Protein AF-A0AAV7QPN9-F1 (afdb_monomer)

Radius of gyration: 16.11 Å; Cα contacts (8 Å, |Δi|>4): 81; chains: 1; bounding box: 27×23×60 Å

Sequence (100 aa):
MVVERARPLLIPLSEVVEATAQDECLQLAITATRTGNWRALQRPDAFRTQEAQARLHALFNIRQELSVSEDGCLLRGLRLVIPLSLTTRTVSLAHGAHQA

Secondary structure (DSSP, 8-state):
------------HHHHHHHHHH-HHHHHHHHHHHH--GGGGG-GGG-SSHHHHHHHHHHHHTGGGEEE-TTS-EEETTEE---HHHHHHHHHHHHHTT--

Structure (mmCIF, N/CA/C/O backbone):
data_AF-A0AAV7QPN9-F1
#
_entry.id   AF-A0AAV7QPN9-F1
#
loop_
_atom_site.group_PDB
_atom_site.id
_atom_site.type_symbol
_atom_site.label_atom_id
_atom_site.label_alt_id
_atom_site.label_comp_id
_atom_site.label_asym_id
_atom_site.label_entity_id
_atom_site.label_seq_id
_atom_site.pdbx_PDB_ins_code
_atom_site.Cartn_x
_atom_site.Cartn_y
_atom_site.Cartn_z
_atom_site.occupancy
_atom_site.B_iso_or_equiv
_atom_site.auth_seq_id
_atom_site.auth_comp_id
_atom_site.auth_asym_id
_atom_site.auth_atom_id
_atom_site.pdbx_PDB_model_num
ATOM 1 N N . MET A 1 1 ? 7.429 0.681 -45.630 1.00 34.28 1 MET A N 1
ATOM 2 C CA . MET A 1 1 ? 6.169 0.768 -44.865 1.00 34.28 1 MET A CA 1
ATOM 3 C C . MET A 1 1 ? 6.252 -0.262 -43.747 1.00 34.28 1 MET A C 1
ATOM 5 O O . MET A 1 1 ? 5.953 -1.424 -43.976 1.00 34.28 1 MET A O 1
ATOM 9 N N . VAL A 1 2 ? 6.805 0.121 -42.594 1.00 38.41 2 VAL A N 1
ATOM 10 C CA . VAL A 1 2 ? 6.954 -0.775 -41.438 1.00 38.41 2 VAL A CA 1
ATOM 11 C C . VAL A 1 2 ? 5.775 -0.500 -40.516 1.00 38.41 2 VAL A C 1
ATOM 13 O O . VAL A 1 2 ? 5.672 0.576 -39.940 1.00 38.41 2 VAL A O 1
ATOM 16 N N . VAL A 1 3 ? 4.843 -1.447 -40.446 1.00 44.66 3 VAL A N 1
ATOM 17 C CA . VAL A 1 3 ? 3.756 -1.434 -39.463 1.00 44.66 3 VAL A CA 1
ATOM 18 C C . VAL A 1 3 ? 4.288 -2.159 -38.231 1.00 44.66 3 VAL A C 1
ATOM 20 O O . VAL A 1 3 ? 4.020 -3.344 -38.023 1.00 44.66 3 VAL A O 1
ATOM 23 N N . GLU A 1 4 ? 5.131 -1.477 -37.457 1.00 40.50 4 GLU A N 1
ATOM 24 C CA . GLU A 1 4 ? 5.527 -1.963 -36.140 1.00 40.50 4 GLU A CA 1
ATOM 25 C C . GLU A 1 4 ? 4.296 -1.924 -35.241 1.00 40.50 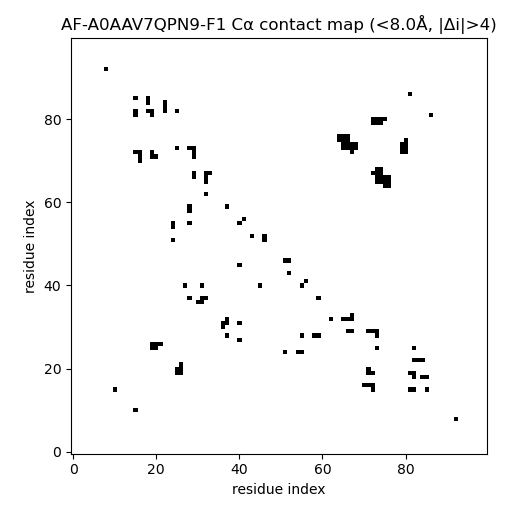4 GLU A C 1
ATOM 27 O O . GLU A 1 4 ? 3.687 -0.886 -34.989 1.00 40.50 4 GLU A O 1
ATOM 32 N N . ARG A 1 5 ? 3.861 -3.116 -34.837 1.00 38.09 5 ARG A N 1
ATOM 33 C CA . ARG A 1 5 ? 2.708 -3.316 -33.970 1.00 38.09 5 ARG A CA 1
ATOM 34 C C . ARG A 1 5 ? 2.976 -2.597 -32.652 1.00 38.09 5 ARG A C 1
ATOM 36 O O . ARG A 1 5 ? 3.679 -3.138 -31.802 1.00 38.09 5 ARG A O 1
ATOM 43 N N . ALA A 1 6 ? 2.365 -1.431 -32.466 1.00 38.97 6 ALA A N 1
ATOM 44 C CA . ALA A 1 6 ? 2.162 -0.828 -31.160 1.00 38.97 6 ALA A CA 1
ATOM 45 C C . ALA A 1 6 ? 1.331 -1.808 -30.317 1.00 38.97 6 ALA A C 1
ATOM 47 O O . ALA A 1 6 ? 0.103 -1.754 -30.293 1.00 38.97 6 ALA A O 1
ATOM 48 N N . ARG A 1 7 ? 1.987 -2.784 -29.675 1.00 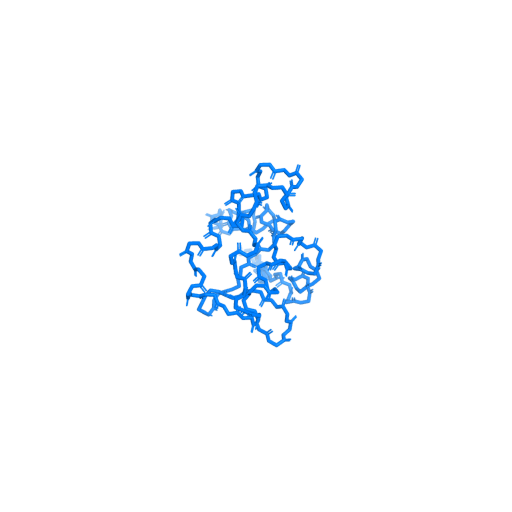47.09 7 ARG A N 1
ATOM 49 C CA . ARG A 1 7 ? 1.369 -3.511 -28.572 1.00 47.09 7 ARG A CA 1
ATOM 50 C C . ARG A 1 7 ? 1.197 -2.458 -27.490 1.00 47.09 7 ARG A C 1
ATOM 52 O O . ARG A 1 7 ? 2.215 -1.913 -27.065 1.00 47.09 7 ARG A O 1
ATOM 59 N N . PRO A 1 8 ? -0.026 -2.123 -27.064 1.00 41.53 8 PRO A N 1
ATOM 60 C CA . PRO A 1 8 ? -0.163 -1.260 -25.910 1.00 41.53 8 PRO A CA 1
ATOM 61 C C . PRO A 1 8 ? 0.593 -1.951 -24.768 1.00 41.53 8 PRO A C 1
ATOM 63 O O . PRO A 1 8 ? 0.292 -3.095 -24.421 1.00 41.53 8 PRO A O 1
ATOM 66 N N . LEU A 1 9 ? 1.663 -1.302 -24.294 1.00 54.09 9 LEU A N 1
ATOM 67 C CA . LEU A 1 9 ? 2.496 -1.722 -23.166 1.00 54.09 9 LEU A CA 1
ATOM 68 C C . LEU A 1 9 ? 1.637 -1.608 -21.896 1.00 54.09 9 LEU A C 1
ATOM 70 O O . LEU A 1 9 ? 1.772 -0.691 -21.093 1.00 54.09 9 LEU A O 1
ATOM 74 N N . LEU A 1 10 ? 0.662 -2.501 -21.776 1.00 59.94 10 LEU A N 1
ATOM 75 C CA . LEU A 1 10 ? -0.283 -2.562 -20.678 1.00 59.94 10 LEU A CA 1
ATOM 76 C C . LEU A 1 10 ? 0.325 -3.462 -19.613 1.00 59.94 10 LEU A C 1
ATOM 78 O O . LEU A 1 10 ? 0.439 -4.670 -19.815 1.00 59.94 10 LEU A O 1
ATOM 82 N N . ILE A 1 11 ? 0.714 -2.874 -18.483 1.00 69.81 11 ILE A N 1
ATOM 83 C CA . ILE A 1 11 ? 0.867 -3.651 -17.254 1.00 69.81 11 ILE A CA 1
ATOM 84 C C . ILE A 1 11 ? -0.555 -4.087 -16.877 1.00 69.81 11 ILE A C 1
ATOM 86 O O . ILE A 1 11 ? -1.410 -3.216 -16.679 1.00 69.81 11 ILE A O 1
ATOM 90 N N . PRO A 1 12 ? -0.858 -5.395 -16.851 1.00 80.50 12 PRO A N 1
ATOM 91 C CA . PRO A 1 12 ? -2.194 -5.851 -16.515 1.00 80.50 12 PRO A CA 1
ATOM 92 C C . PRO A 1 12 ? -2.504 -5.484 -15.063 1.00 80.50 12 PRO A C 1
ATOM 94 O O . PRO A 1 12 ? -1.632 -5.538 -14.195 1.00 80.50 12 PRO A O 1
ATOM 97 N N . LEU A 1 13 ? -3.763 -5.134 -14.788 1.00 80.00 13 LEU A N 1
ATOM 98 C CA . LEU A 1 13 ? -4.193 -4.756 -13.440 1.00 80.00 13 LEU A CA 1
ATOM 99 C C . LEU A 1 13 ? -3.873 -5.854 -12.414 1.00 80.00 13 LEU A C 1
ATOM 101 O O . LEU A 1 13 ? -3.463 -5.537 -11.307 1.00 80.00 13 LEU A O 1
ATOM 105 N N . SER A 1 14 ? -3.968 -7.129 -12.800 1.00 83.00 14 SER A N 1
ATOM 106 C CA . SER A 1 14 ? -3.605 -8.267 -11.947 1.00 83.00 14 SER A CA 1
ATOM 107 C C . SER A 1 14 ? -2.147 -8.229 -11.481 1.00 83.00 14 SER A C 1
ATOM 109 O O . SER A 1 14 ? -1.883 -8.473 -10.311 1.00 83.00 14 SER A O 1
ATOM 111 N N . GLU A 1 15 ? -1.206 -7.852 -12.353 1.00 83.62 15 GLU A N 1
ATOM 112 C CA . GLU A 1 15 ? 0.210 -7.710 -11.986 1.00 83.62 15 GLU A CA 1
ATOM 113 C C . GLU A 1 15 ? 0.406 -6.532 -11.022 1.00 83.62 15 GLU A C 1
ATOM 115 O O . GLU A 1 15 ? 1.194 -6.621 -10.083 1.00 83.62 15 GLU A O 1
ATOM 120 N N . VAL A 1 16 ? -0.353 -5.443 -11.196 1.00 84.56 16 VAL A N 1
ATOM 121 C CA . VAL A 1 16 ? -0.347 -4.317 -10.249 1.00 84.56 16 VAL A CA 1
ATOM 122 C C . VAL A 1 16 ? -0.907 -4.741 -8.895 1.00 84.56 16 VAL A C 1
ATOM 124 O O . VAL A 1 16 ? -0.322 -4.385 -7.874 1.00 84.56 16 VAL A O 1
ATOM 127 N N . VAL A 1 17 ? -2.001 -5.503 -8.864 1.00 87.31 17 VAL A N 1
ATOM 128 C CA . VAL A 1 17 ? -2.609 -6.021 -7.630 1.00 87.31 17 VAL A CA 1
ATOM 129 C C . VAL A 1 17 ? -1.626 -6.935 -6.901 1.00 87.31 17 VAL A C 1
ATOM 131 O O . VAL A 1 17 ? -1.355 -6.719 -5.721 1.00 87.31 17 VAL A O 1
ATOM 134 N N . GLU A 1 18 ? -1.017 -7.893 -7.601 1.00 87.56 18 GLU A N 1
ATOM 135 C CA . GLU A 1 18 ? -0.017 -8.804 -7.029 1.00 87.56 18 GLU A CA 1
ATOM 136 C C . GLU A 1 18 ? 1.212 -8.055 -6.505 1.00 87.56 18 GLU A C 1
ATOM 138 O O . GLU A 1 18 ? 1.639 -8.265 -5.369 1.00 87.56 18 GLU A O 1
ATOM 143 N N . ALA A 1 19 ? 1.755 -7.124 -7.289 1.00 86.38 19 ALA A N 1
ATOM 144 C CA . ALA A 1 19 ? 2.884 -6.310 -6.862 1.00 86.38 19 ALA A CA 1
ATOM 145 C C . ALA A 1 19 ? 2.516 -5.383 -5.691 1.00 86.38 19 ALA A C 1
ATOM 147 O O . ALA A 1 19 ? 3.346 -5.139 -4.819 1.00 86.38 19 ALA A O 1
ATOM 148 N N . THR A 1 20 ? 1.273 -4.896 -5.631 1.00 88.69 20 THR A N 1
ATOM 149 C CA . THR A 1 20 ? 0.767 -4.113 -4.495 1.00 88.69 20 THR A CA 1
ATOM 150 C C . THR A 1 20 ? 0.653 -4.977 -3.245 1.00 88.69 20 THR A C 1
ATOM 152 O O . THR A 1 20 ? 0.977 -4.507 -2.157 1.00 88.69 20 THR A O 1
ATOM 155 N N . ALA A 1 21 ? 0.231 -6.236 -3.377 1.00 88.38 21 ALA A N 1
ATOM 156 C CA . ALA A 1 21 ? 0.160 -7.192 -2.272 1.00 88.38 21 ALA A CA 1
ATOM 157 C C . ALA A 1 21 ? 1.542 -7.496 -1.671 1.00 88.38 21 ALA A C 1
ATOM 159 O O . ALA A 1 21 ? 1.655 -7.705 -0.466 1.00 88.38 21 ALA A O 1
ATOM 160 N N . GLN A 1 22 ? 2.590 -7.480 -2.497 1.00 87.88 22 GLN A N 1
ATOM 161 C CA . GLN A 1 22 ? 3.974 -7.719 -2.074 1.00 87.88 22 GLN A CA 1
ATOM 162 C C . GLN A 1 22 ? 4.698 -6.452 -1.577 1.00 87.88 22 GLN A C 1
ATOM 164 O O . GLN A 1 22 ? 5.751 -6.556 -0.950 1.00 87.88 22 GLN A O 1
ATOM 169 N N . ASP A 1 23 ? 4.165 -5.254 -1.841 1.00 87.56 23 ASP A N 1
ATOM 170 C CA . ASP A 1 23 ? 4.766 -3.984 -1.418 1.00 87.56 23 ASP A CA 1
ATOM 171 C C . ASP A 1 23 ? 4.324 -3.630 0.012 1.00 87.56 23 ASP A C 1
ATOM 173 O O . ASP A 1 23 ? 3.237 -3.094 0.240 1.00 87.56 23 ASP A O 1
ATOM 177 N N . GLU A 1 24 ? 5.193 -3.913 0.989 1.00 87.44 24 GLU A N 1
ATOM 178 C CA . GLU A 1 24 ? 4.933 -3.660 2.415 1.00 87.44 24 GLU A CA 1
ATOM 179 C C . GLU A 1 24 ? 4.531 -2.200 2.692 1.00 87.44 24 GLU A C 1
ATOM 181 O O . GLU A 1 24 ? 3.637 -1.943 3.500 1.00 87.44 24 GLU A O 1
ATOM 186 N N . CYS A 1 25 ? 5.132 -1.225 1.997 1.00 88.19 25 CYS A N 1
ATOM 187 C CA . CYS A 1 25 ? 4.793 0.188 2.181 1.00 88.19 25 CYS A CA 1
ATOM 188 C C . CYS A 1 25 ? 3.370 0.487 1.705 1.00 88.19 25 CYS A C 1
ATOM 190 O O . CYS A 1 25 ? 2.623 1.188 2.392 1.00 88.19 25 CYS A O 1
ATOM 192 N N . LEU A 1 26 ? 2.980 -0.041 0.542 1.00 90.25 26 LEU A N 1
ATOM 193 C CA . LEU A 1 26 ? 1.624 0.147 0.032 1.00 90.25 26 LEU A CA 1
ATOM 194 C C . LEU A 1 26 ? 0.594 -0.582 0.889 1.00 90.25 26 LEU A C 1
ATOM 196 O O . LEU A 1 26 ? -0.447 0.003 1.170 1.00 90.25 26 LEU A O 1
ATOM 200 N N . GLN A 1 27 ? 0.884 -1.787 1.382 1.00 91.75 27 GLN A N 1
ATOM 201 C CA . GLN A 1 27 ? -0.018 -2.504 2.292 1.00 91.75 27 GLN A CA 1
ATOM 202 C C . GLN A 1 27 ? -0.250 -1.748 3.606 1.00 91.75 27 GLN A C 1
ATOM 204 O O . GLN A 1 27 ? -1.388 -1.638 4.079 1.00 91.75 27 GLN A O 1
ATOM 209 N N . LEU A 1 28 ? 0.802 -1.150 4.174 1.00 90.00 28 LEU A N 1
ATOM 210 C CA . LEU A 1 28 ? 0.677 -0.294 5.354 1.00 90.00 28 LEU A CA 1
ATOM 211 C C . LEU A 1 28 ? -0.151 0.960 5.051 1.00 90.00 28 LEU A C 1
ATOM 213 O O . LEU A 1 28 ? -1.065 1.288 5.808 1.00 90.00 28 LEU A O 1
ATOM 217 N N . ALA A 1 29 ? 0.105 1.621 3.920 1.00 90.56 29 ALA A N 1
ATOM 218 C CA . ALA A 1 29 ? -0.669 2.778 3.479 1.00 90.56 29 ALA A CA 1
ATOM 219 C C . ALA A 1 29 ? -2.148 2.434 3.231 1.00 90.56 29 ALA A C 1
ATOM 221 O O . ALA A 1 29 ? -3.031 3.179 3.653 1.00 90.56 29 ALA A O 1
ATOM 222 N N . ILE A 1 30 ? -2.442 1.289 2.612 1.00 92.75 30 ILE A N 1
ATOM 223 C CA . ILE A 1 30 ? -3.801 0.777 2.388 1.00 92.75 30 ILE A CA 1
ATOM 224 C C . ILE A 1 30 ? -4.509 0.560 3.724 1.00 92.75 30 ILE A C 1
ATOM 226 O O . ILE A 1 30 ? -5.630 1.032 3.924 1.00 92.75 30 ILE A O 1
ATOM 230 N N . THR A 1 31 ? -3.837 -0.100 4.666 1.00 91.75 31 THR A N 1
ATOM 231 C CA . THR A 1 31 ? -4.388 -0.371 5.997 1.00 91.75 31 THR A CA 1
ATOM 232 C C . THR A 1 31 ? -4.658 0.927 6.756 1.00 91.75 31 THR A C 1
ATOM 234 O O . THR A 1 31 ? -5.738 1.100 7.323 1.00 91.75 31 THR A O 1
ATOM 237 N N . ALA A 1 32 ? -3.727 1.882 6.727 1.00 91.50 32 ALA A N 1
ATOM 238 C CA . ALA A 1 32 ? -3.907 3.188 7.354 1.00 91.50 32 ALA A CA 1
ATOM 239 C C . ALA A 1 32 ? -5.000 4.029 6.681 1.00 91.50 32 ALA A C 1
ATOM 241 O O . ALA A 1 32 ? -5.727 4.738 7.373 1.00 91.50 32 ALA A O 1
ATOM 242 N N . THR A 1 33 ? -5.167 3.915 5.361 1.00 92.38 33 THR A N 1
ATOM 243 C CA . THR A 1 33 ? -6.256 4.575 4.625 1.00 92.38 33 THR A CA 1
ATOM 244 C C . THR A 1 33 ? -7.610 4.002 5.030 1.00 92.38 33 THR A C 1
ATOM 246 O O . THR A 1 33 ? -8.520 4.762 5.338 1.00 92.38 33 THR A O 1
ATOM 249 N N . ARG A 1 34 ? -7.736 2.670 5.108 1.00 91.75 34 ARG A N 1
ATOM 250 C CA . ARG A 1 34 ? -8.985 1.992 5.503 1.00 91.75 34 ARG A CA 1
ATOM 251 C C . ARG A 1 34 ? -9.367 2.241 6.961 1.00 91.75 34 ARG A C 1
ATOM 253 O O . ARG A 1 34 ? -10.538 2.412 7.269 1.00 91.75 34 ARG A O 1
ATOM 260 N N . THR A 1 35 ? -8.386 2.242 7.860 1.00 90.25 35 THR A N 1
ATOM 261 C CA . THR A 1 35 ? -8.615 2.398 9.308 1.00 90.25 35 THR A CA 1
ATOM 262 C C . THR A 1 35 ? -8.595 3.854 9.775 1.00 90.25 35 THR A C 1
ATOM 264 O O . THR A 1 35 ? -8.907 4.135 10.928 1.00 90.25 35 THR A O 1
ATOM 267 N N . GLY A 1 36 ? -8.160 4.783 8.919 1.00 88.12 36 GLY A N 1
ATOM 268 C CA . GLY A 1 36 ? -7.884 6.172 9.287 1.00 88.12 36 GLY A CA 1
ATOM 269 C C . GLY A 1 36 ? -6.665 6.351 10.205 1.00 88.12 36 GLY A C 1
ATOM 270 O O . GLY A 1 36 ? -6.347 7.479 10.590 1.00 88.12 36 GLY A O 1
ATOM 271 N N . ASN A 1 37 ? -5.948 5.278 10.561 1.00 87.50 37 ASN A N 1
ATOM 272 C CA . ASN A 1 37 ? -4.909 5.307 11.590 1.00 87.50 37 ASN A CA 1
ATOM 273 C C . ASN A 1 37 ? -3.496 5.538 11.031 1.00 87.50 37 ASN A C 1
ATOM 275 O O . ASN A 1 37 ? -2.554 4.789 11.285 1.00 87.50 37 ASN A O 1
ATOM 279 N N . TRP A 1 38 ? -3.328 6.629 10.291 1.00 88.50 38 TRP A N 1
ATOM 280 C CA . TRP A 1 38 ? -2.031 7.034 9.744 1.00 88.50 38 TRP A CA 1
ATOM 281 C C . TRP A 1 38 ? -1.001 7.435 10.807 1.00 88.50 38 TRP A C 1
ATOM 283 O O . TRP A 1 38 ? 0.201 7.319 10.582 1.00 88.50 38 TRP A O 1
ATOM 293 N N . ARG A 1 39 ? -1.454 7.895 11.980 1.00 83.12 39 ARG A N 1
ATOM 294 C CA . ARG A 1 39 ? -0.570 8.333 13.074 1.00 83.12 39 ARG A CA 1
ATOM 295 C C . ARG A 1 39 ? 0.289 7.196 13.622 1.00 83.12 39 ARG A C 1
ATOM 297 O O . ARG A 1 39 ? 1.435 7.430 13.989 1.00 83.12 39 ARG A O 1
ATOM 304 N N . ALA A 1 40 ? -0.231 5.968 13.637 1.00 81.12 40 ALA A N 1
ATOM 305 C CA . ALA A 1 40 ? 0.518 4.801 14.097 1.00 81.12 40 ALA A CA 1
ATOM 306 C C . ALA A 1 40 ? 1.760 4.505 13.234 1.00 81.12 40 ALA A C 1
ATOM 308 O O . ALA A 1 40 ? 2.741 3.975 13.756 1.00 81.12 40 ALA A O 1
ATOM 309 N N . LEU A 1 41 ? 1.727 4.894 11.952 1.00 78.81 41 LEU A N 1
ATOM 310 C CA . LEU A 1 41 ? 2.805 4.692 10.979 1.00 78.81 41 LEU A CA 1
ATOM 311 C C . LEU A 1 41 ? 3.874 5.792 10.999 1.00 78.81 41 LEU A C 1
ATOM 313 O O . LEU A 1 41 ? 4.867 5.675 10.296 1.00 78.81 41 LEU A O 1
ATOM 317 N N . GLN A 1 42 ? 3.711 6.858 11.786 1.00 73.69 42 GLN A N 1
ATOM 318 C CA . GLN A 1 42 ? 4.734 7.907 11.908 1.00 73.69 42 GLN A CA 1
ATOM 319 C C . GLN A 1 42 ? 5.849 7.554 12.901 1.00 73.69 42 GLN A C 1
ATOM 321 O O . GLN A 1 42 ? 6.773 8.343 13.097 1.00 73.69 42 GLN A O 1
ATOM 326 N N . ARG A 1 43 ? 5.772 6.387 13.551 1.00 75.88 43 ARG A N 1
ATOM 327 C CA . ARG A 1 43 ? 6.790 5.963 14.510 1.00 75.88 43 ARG A CA 1
ATOM 328 C C . ARG A 1 43 ? 8.073 5.542 13.777 1.00 75.88 43 ARG A C 1
ATOM 330 O O . ARG A 1 43 ? 7.981 4.704 12.882 1.00 75.88 43 ARG A O 1
ATOM 337 N N . PRO A 1 44 ? 9.250 6.078 14.159 1.00 65.62 44 PRO A N 1
AT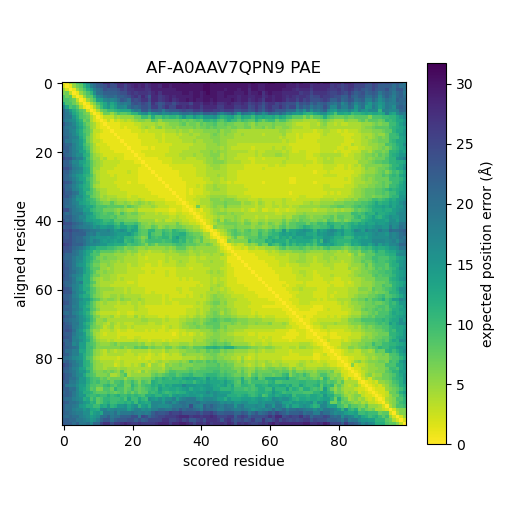OM 338 C CA . PRO A 1 44 ? 10.529 5.748 13.520 1.00 65.62 44 PRO A CA 1
ATOM 339 C C . PRO A 1 44 ? 10.842 4.247 13.532 1.00 65.62 44 PRO A C 1
ATOM 341 O O . PRO A 1 44 ? 11.421 3.733 12.583 1.00 65.62 44 PRO A O 1
ATOM 344 N N . ASP A 1 45 ? 10.390 3.538 14.568 1.00 68.56 45 ASP A N 1
ATOM 345 C CA . ASP A 1 45 ? 10.678 2.114 14.781 1.00 68.56 45 ASP A CA 1
ATOM 346 C C . ASP A 1 45 ? 9.819 1.169 13.925 1.00 68.56 45 ASP A C 1
ATOM 348 O O . ASP A 1 45 ? 10.000 -0.046 13.960 1.00 68.56 45 ASP A O 1
ATOM 352 N N . ALA A 1 46 ? 8.852 1.698 13.167 1.00 64.88 46 ALA A N 1
ATOM 353 C CA . ALA A 1 46 ? 7.945 0.880 12.366 1.00 64.88 46 ALA A CA 1
ATOM 354 C C . ALA A 1 46 ? 8.584 0.346 11.067 1.00 64.88 46 ALA A C 1
ATOM 356 O O . ALA A 1 46 ? 7.958 -0.466 10.383 1.00 64.88 46 ALA A O 1
ATOM 357 N N . PHE A 1 47 ? 9.803 0.779 10.712 1.00 68.31 47 PHE A N 1
ATOM 358 C CA . PHE A 1 47 ? 10.393 0.519 9.395 1.00 68.31 47 PHE A CA 1
ATOM 359 C C . PHE A 1 47 ? 11.795 -0.071 9.453 1.00 68.31 47 PHE A C 1
ATOM 361 O O . PHE A 1 47 ? 12.625 0.303 10.275 1.00 68.31 47 PHE A O 1
ATOM 368 N N . ARG A 1 48 ? 12.070 -0.974 8.504 1.00 72.06 48 ARG A N 1
ATOM 369 C CA . ARG A 1 48 ? 13.379 -1.624 8.353 1.00 72.06 48 ARG A CA 1
ATOM 370 C C . ARG A 1 48 ? 14.409 -0.747 7.642 1.00 72.06 48 ARG A C 1
ATOM 372 O O . ARG A 1 48 ? 15.601 -0.944 7.848 1.00 72.06 48 ARG A O 1
ATOM 379 N N . THR A 1 49 ? 13.971 0.179 6.784 1.00 81.31 49 THR A N 1
ATOM 380 C CA . THR A 1 49 ? 14.859 1.013 5.960 1.00 81.31 49 THR A CA 1
ATOM 381 C C . THR A 1 49 ? 14.413 2.474 5.935 1.00 81.31 49 THR A C 1
ATOM 383 O O . THR A 1 49 ? 13.222 2.788 6.000 1.00 81.31 49 THR A O 1
ATOM 386 N N . GLN A 1 50 ? 15.385 3.380 5.789 1.00 81.88 50 GLN A N 1
ATOM 387 C CA . GLN A 1 50 ? 15.143 4.822 5.663 1.00 81.88 50 GLN A CA 1
ATOM 388 C C . GLN A 1 50 ? 14.338 5.168 4.398 1.00 81.88 50 GLN A C 1
ATOM 390 O O . GLN A 1 50 ? 13.514 6.080 4.409 1.00 81.88 50 GLN A O 1
ATOM 395 N N . GLU A 1 51 ? 14.529 4.416 3.312 1.00 81.94 51 GLU A N 1
ATOM 396 C CA . GLU A 1 51 ? 13.787 4.592 2.058 1.00 81.94 51 GLU A CA 1
ATOM 397 C C . GLU A 1 51 ? 12.295 4.277 2.224 1.00 81.94 51 GLU A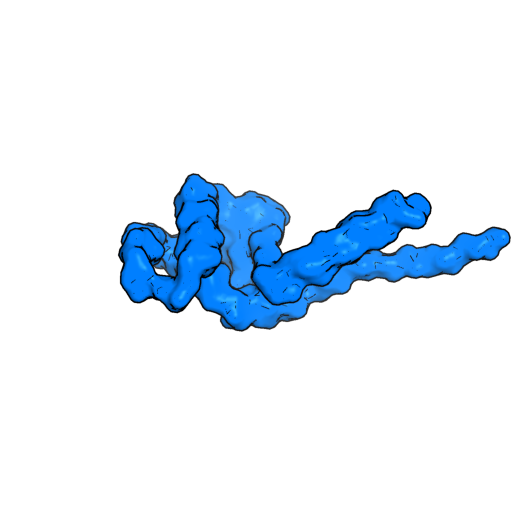 C 1
ATOM 399 O O . GLU A 1 51 ? 11.442 5.047 1.774 1.00 81.94 51 GLU A O 1
ATOM 404 N N . ALA A 1 52 ? 11.965 3.184 2.923 1.00 81.38 52 ALA A N 1
ATOM 405 C CA . ALA A 1 52 ? 10.584 2.819 3.231 1.00 81.38 52 ALA A CA 1
ATOM 406 C C . ALA A 1 52 ? 9.902 3.900 4.081 1.00 81.38 52 ALA A C 1
ATOM 408 O O . ALA A 1 52 ? 8.780 4.319 3.785 1.00 81.38 52 ALA A O 1
ATOM 409 N N . GLN A 1 53 ? 10.619 4.418 5.084 1.00 83.38 53 GLN A N 1
ATOM 410 C CA . GLN A 1 53 ? 10.147 5.518 5.921 1.00 83.38 53 GLN A CA 1
ATOM 411 C C . GLN A 1 53 ? 9.874 6.785 5.096 1.00 83.38 53 GLN A C 1
ATOM 413 O O . GLN A 1 53 ? 8.808 7.389 5.229 1.00 83.38 53 GLN A O 1
ATOM 418 N N . ALA A 1 54 ? 10.794 7.179 4.211 1.00 85.56 54 ALA A N 1
ATOM 419 C CA . ALA A 1 54 ? 10.624 8.351 3.354 1.00 85.56 54 ALA A CA 1
ATOM 420 C C . ALA A 1 54 ? 9.420 8.207 2.408 1.00 85.56 54 ALA A C 1
ATOM 422 O O . ALA A 1 54 ? 8.638 9.148 2.244 1.00 85.56 54 ALA A O 1
ATOM 423 N N . ARG A 1 55 ? 9.225 7.019 1.823 1.00 86.94 55 ARG A N 1
ATOM 424 C CA . ARG A 1 55 ? 8.110 6.737 0.907 1.00 86.94 55 ARG A CA 1
ATOM 425 C C . ARG A 1 55 ? 6.760 6.780 1.619 1.00 86.94 55 ARG A C 1
ATOM 427 O O . ARG A 1 55 ? 5.825 7.402 1.117 1.00 86.94 55 ARG A O 1
ATOM 434 N N . LEU A 1 56 ? 6.656 6.191 2.807 1.00 87.12 56 LEU A N 1
ATOM 435 C CA . LEU A 1 56 ? 5.437 6.277 3.613 1.00 87.12 56 LEU A CA 1
ATOM 436 C C . LEU A 1 56 ? 5.169 7.688 4.129 1.00 87.12 56 LEU A C 1
ATOM 438 O O . LEU A 1 56 ? 4.016 8.112 4.151 1.00 87.12 56 LEU A O 1
ATOM 442 N N . HIS A 1 57 ? 6.210 8.447 4.474 1.00 87.75 57 HIS A N 1
ATOM 443 C CA . HIS A 1 57 ? 6.063 9.856 4.826 1.00 87.75 57 HIS A CA 1
ATOM 444 C C . HIS A 1 57 ? 5.525 10.684 3.647 1.00 87.75 57 HIS A C 1
ATOM 446 O O . HIS A 1 57 ? 4.628 11.511 3.822 1.00 87.75 57 HIS A O 1
ATOM 452 N N . ALA A 1 58 ? 5.995 10.417 2.424 1.00 88.94 58 ALA A N 1
ATOM 453 C CA . ALA A 1 58 ? 5.447 11.039 1.221 1.00 88.94 58 ALA A CA 1
ATOM 454 C C . ALA A 1 58 ? 3.957 10.700 1.027 1.00 88.94 58 ALA A C 1
ATOM 456 O O . ALA A 1 58 ? 3.160 11.602 0.770 1.00 88.94 58 ALA A O 1
ATOM 457 N N . LEU A 1 59 ? 3.562 9.435 1.223 1.00 90.50 59 LEU A N 1
ATOM 458 C CA . LEU A 1 59 ? 2.154 9.012 1.175 1.00 90.50 59 LEU A CA 1
ATOM 459 C C . LEU A 1 59 ? 1.311 9.664 2.283 1.00 90.50 59 LEU A C 1
ATOM 461 O O . LEU A 1 59 ? 0.191 10.100 2.028 1.00 90.50 59 LEU A O 1
ATOM 465 N N . PHE A 1 60 ? 1.856 9.802 3.493 1.00 90.19 60 PHE A N 1
ATOM 466 C CA . PHE A 1 60 ? 1.188 10.469 4.612 1.00 90.19 60 PHE A CA 1
ATOM 467 C C . PHE A 1 60 ? 0.840 11.933 4.298 1.00 90.19 60 PHE A C 1
ATOM 469 O O . PHE A 1 60 ? -0.249 12.410 4.648 1.00 90.19 60 PHE A O 1
ATOM 476 N N . ASN A 1 61 ? 1.747 12.649 3.629 1.00 90.75 61 ASN A N 1
ATOM 477 C CA . ASN A 1 61 ? 1.545 14.054 3.268 1.00 90.75 61 ASN A CA 1
ATOM 478 C C . ASN A 1 61 ? 0.361 14.240 2.316 1.00 90.75 61 ASN A C 1
ATOM 480 O O . ASN A 1 61 ? -0.382 15.209 2.451 1.00 90.75 61 ASN A O 1
ATOM 484 N N . ILE A 1 62 ? 0.139 13.277 1.421 1.00 91.44 62 ILE A N 1
ATOM 485 C CA . ILE A 1 62 ? -0.974 13.284 0.463 1.00 91.44 62 ILE A CA 1
ATOM 486 C C . ILE A 1 62 ? -2.162 12.426 0.914 1.00 91.44 62 ILE A C 1
ATOM 488 O O . ILE A 1 62 ? -3.062 12.174 0.120 1.00 91.44 62 ILE A O 1
ATOM 492 N N . ARG A 1 63 ? -2.210 11.973 2.176 1.00 92.50 63 ARG A N 1
ATOM 493 C CA . ARG A 1 63 ? -3.203 10.986 2.652 1.00 92.50 63 ARG A CA 1
ATOM 494 C C . ARG A 1 63 ? -4.666 11.357 2.398 1.00 92.50 63 ARG A C 1
ATOM 496 O O . ARG A 1 63 ? -5.499 10.470 2.311 1.00 92.50 63 ARG A O 1
ATOM 503 N N . GLN A 1 64 ? -4.979 12.652 2.319 1.00 90.88 64 GLN A N 1
ATOM 504 C CA . GLN A 1 64 ? -6.338 13.146 2.062 1.00 90.88 64 GLN A CA 1
ATOM 505 C C . GLN A 1 64 ? -6.777 12.931 0.606 1.00 90.88 64 GLN A C 1
ATOM 507 O O . GLN A 1 64 ? -7.964 12.940 0.311 1.00 90.88 64 GLN A O 1
ATOM 512 N N . GLU A 1 65 ? -5.822 12.736 -0.301 1.00 92.00 65 GLU A N 1
ATOM 513 C 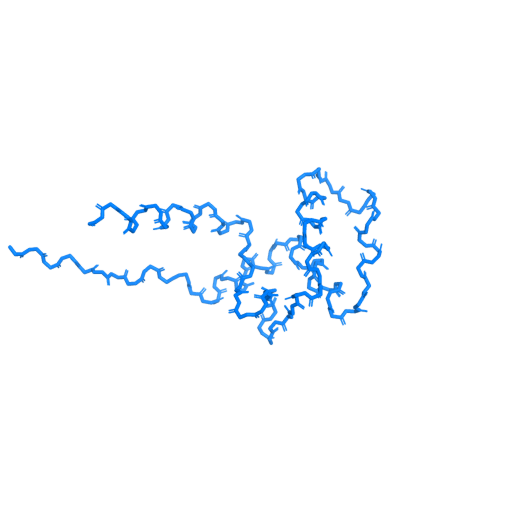CA . GLU A 1 65 ? -6.058 12.432 -1.714 1.00 92.00 65 GLU A CA 1
ATOM 514 C C . GLU A 1 65 ? -6.045 10.920 -1.987 1.00 92.00 65 GLU A C 1
ATOM 516 O O . GLU A 1 65 ? -6.263 10.500 -3.127 1.00 92.00 65 GLU A O 1
ATOM 521 N N . LEU A 1 66 ? -5.736 10.109 -0.967 1.00 93.06 66 LEU A N 1
ATOM 522 C CA . LEU A 1 66 ? -5.600 8.667 -1.097 1.00 93.06 66 LEU A CA 1
ATOM 523 C C . LEU A 1 66 ? -6.934 7.954 -0.888 1.00 93.06 66 LEU A C 1
ATOM 525 O O . LEU A 1 66 ? -7.757 8.324 -0.054 1.00 93.06 66 LEU A O 1
ATOM 529 N N . SER A 1 67 ? -7.142 6.896 -1.655 1.00 93.38 67 SER A N 1
ATOM 530 C CA . SER A 1 67 ? -8.292 6.000 -1.549 1.00 93.38 67 SER A CA 1
ATOM 531 C C . SER A 1 67 ? -7.850 4.578 -1.865 1.00 93.38 67 SER A C 1
ATOM 533 O O . SER A 1 67 ? -6.789 4.371 -2.449 1.00 93.38 67 SER A O 1
ATOM 535 N N . VAL A 1 68 ? -8.633 3.582 -1.465 1.00 93.00 68 VAL A N 1
ATOM 536 C CA . VAL A 1 68 ? -8.328 2.173 -1.745 1.00 93.00 68 VAL A CA 1
ATOM 537 C C . VAL A 1 68 ? -9.384 1.640 -2.701 1.00 93.00 68 VAL A C 1
ATOM 539 O O . VAL A 1 68 ? -10.571 1.806 -2.428 1.00 93.00 68 VAL A O 1
ATOM 542 N N . SER A 1 69 ? -8.963 1.035 -3.814 1.00 91.44 69 SER A N 1
ATOM 543 C CA . SER A 1 69 ? -9.893 0.385 -4.744 1.00 91.44 69 SER A CA 1
ATOM 544 C C . SER A 1 69 ? -10.428 -0.928 -4.162 1.00 91.44 69 SER A C 1
ATOM 546 O O . SER A 1 69 ? -9.870 -1.481 -3.206 1.00 91.44 69 SER A O 1
ATOM 548 N N . GLU A 1 70 ? -11.506 -1.444 -4.750 1.00 88.00 70 GLU A N 1
ATOM 549 C CA . GLU A 1 70 ? -12.077 -2.746 -4.382 1.00 88.00 70 GLU A CA 1
ATOM 550 C C . GLU A 1 70 ? -11.058 -3.883 -4.543 1.00 88.00 70 GLU A C 1
ATOM 552 O O . GLU A 1 70 ? -10.954 -4.744 -3.670 1.00 88.00 70 GLU A O 1
ATOM 557 N N . ASP A 1 71 ? -10.210 -3.805 -5.571 1.00 86.00 71 ASP A N 1
ATOM 558 C CA . ASP A 1 71 ? -9.144 -4.774 -5.864 1.00 86.00 71 ASP A CA 1
ATOM 559 C C . ASP A 1 71 ? -7.940 -4.690 -4.906 1.00 86.00 71 ASP A C 1
ATOM 561 O O . ASP A 1 71 ? -6.957 -5.411 -5.063 1.00 86.00 71 ASP A O 1
ATOM 565 N N . GLY A 1 72 ? -7.979 -3.800 -3.908 1.00 87.25 72 GLY A N 1
ATOM 566 C CA . GLY A 1 72 ? -6.907 -3.656 -2.922 1.00 87.25 72 GLY A CA 1
ATOM 567 C C . GLY A 1 72 ? -5.715 -2.830 -3.405 1.00 87.25 72 GLY A C 1
ATOM 568 O O . GLY A 1 72 ? -4.645 -2.902 -2.806 1.00 87.25 72 GLY A O 1
ATOM 569 N N . CYS A 1 73 ? -5.887 -2.016 -4.447 1.00 89.62 73 CYS A N 1
ATOM 570 C CA . CYS A 1 73 ? -4.870 -1.066 -4.888 1.00 89.62 73 CYS A CA 1
ATOM 571 C C . CYS A 1 73 ? -5.004 0.287 -4.183 1.00 89.62 73 CYS A C 1
ATOM 573 O O . CYS A 1 73 ? -6.106 0.741 -3.870 1.00 89.62 73 CYS A O 1
ATOM 575 N N . LEU A 1 74 ? -3.874 0.971 -3.983 1.00 91.19 74 LEU A N 1
ATOM 576 C CA . LEU A 1 74 ? -3.869 2.351 -3.508 1.00 91.19 74 LEU A CA 1
ATOM 577 C C . LEU A 1 74 ? -4.053 3.310 -4.692 1.00 91.19 74 LEU A C 1
ATOM 579 O O . LEU A 1 74 ? -3.349 3.228 -5.700 1.00 91.19 74 LEU A O 1
ATOM 583 N N . LEU A 1 75 ? -4.992 4.236 -4.551 1.00 91.94 75 LEU A N 1
ATOM 584 C CA . LEU A 1 75 ? -5.340 5.252 -5.533 1.00 91.94 75 LEU A CA 1
ATOM 585 C C . LEU A 1 75 ? -5.009 6.638 -4.994 1.00 91.94 75 LEU A C 1
ATOM 587 O O . LEU A 1 75 ? -5.166 6.903 -3.805 1.00 91.94 75 LEU A O 1
ATOM 591 N N . ARG A 1 76 ? -4.611 7.537 -5.893 1.00 90.81 76 ARG A N 1
ATOM 592 C CA . ARG A 1 76 ? -4.590 8.984 -5.674 1.00 90.81 76 ARG A CA 1
ATOM 593 C C . ARG A 1 76 ? -5.545 9.624 -6.677 1.00 90.81 76 ARG A C 1
ATOM 595 O O . ARG A 1 76 ? -5.231 9.708 -7.869 1.00 90.81 76 ARG A O 1
ATOM 602 N N . GLY A 1 77 ? -6.726 10.034 -6.220 1.00 87.19 77 GLY A N 1
ATOM 603 C CA . GLY A 1 77 ? -7.833 10.367 -7.121 1.00 87.19 77 GLY A CA 1
ATOM 604 C C . GLY A 1 77 ? -8.164 9.188 -8.048 1.00 87.19 77 GLY A C 1
ATOM 605 O O . GLY A 1 77 ? -8.504 8.111 -7.576 1.00 87.19 77 GLY A O 1
ATOM 606 N N . LEU A 1 78 ? -8.014 9.373 -9.366 1.00 83.00 78 LEU A N 1
ATOM 607 C CA . LEU A 1 78 ? -8.269 8.338 -10.388 1.00 83.00 78 LEU A CA 1
ATOM 608 C C . LEU A 1 78 ? -7.006 7.593 -10.862 1.00 83.00 78 LEU A C 1
ATOM 610 O O . LEU A 1 78 ? -7.047 6.883 -11.864 1.00 83.00 78 LEU A O 1
ATOM 614 N N . ARG A 1 79 ? -5.857 7.794 -10.207 1.00 85.81 79 ARG A N 1
ATOM 615 C CA . ARG A 1 79 ? -4.569 7.223 -10.632 1.00 85.81 79 ARG A CA 1
ATOM 616 C C . ARG A 1 79 ? -4.094 6.160 -9.651 1.00 85.81 79 ARG A C 1
ATOM 618 O O . ARG A 1 79 ? -4.144 6.379 -8.443 1.00 85.81 79 ARG A O 1
ATOM 625 N N . LEU A 1 80 ? -3.576 5.049 -10.171 1.00 86.88 80 LEU A N 1
ATOM 626 C CA . LEU A 1 80 ? -2.929 4.009 -9.370 1.00 86.88 80 LEU A CA 1
ATOM 627 C C . LEU A 1 80 ? -1.595 4.508 -8.808 1.00 86.88 80 LEU A C 1
ATOM 629 O O . LEU A 1 80 ? -0.781 5.092 -9.527 1.00 86.88 80 LEU A O 1
ATOM 633 N N . VAL A 1 81 ? -1.358 4.243 -7.526 1.00 87.19 81 VAL A N 1
ATOM 634 C CA . VAL A 1 81 ? -0.031 4.371 -6.924 1.00 87.19 81 VAL A CA 1
ATOM 635 C C . VAL A 1 81 ? 0.756 3.109 -7.270 1.00 87.19 81 VAL A C 1
ATOM 637 O O . VAL A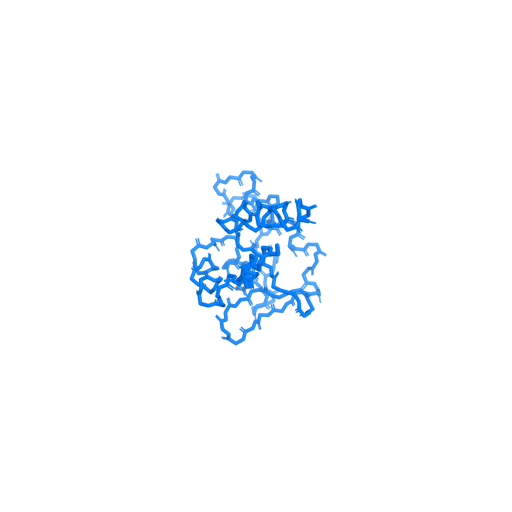 1 81 ? 0.395 2.011 -6.857 1.00 87.19 81 VAL A O 1
ATOM 640 N N . ILE A 1 82 ? 1.823 3.263 -8.053 1.00 84.44 82 ILE A N 1
ATOM 641 C CA . ILE A 1 82 ? 2.592 2.133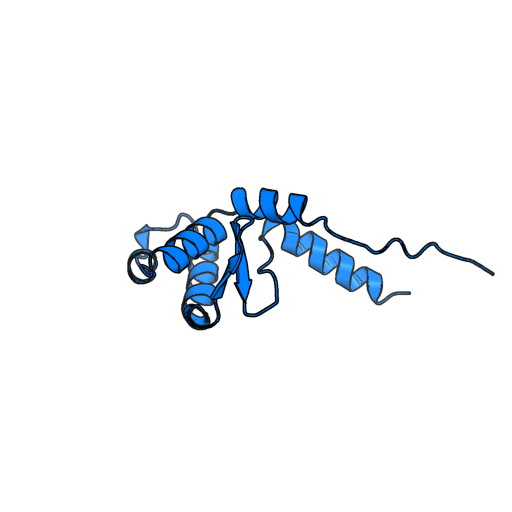 -8.586 1.00 84.44 82 ILE A CA 1
ATOM 642 C C . ILE A 1 82 ? 3.496 1.511 -7.495 1.00 84.44 82 ILE A C 1
ATOM 644 O O . ILE A 1 82 ? 4.215 2.245 -6.802 1.00 84.44 82 ILE A O 1
ATOM 648 N N . PRO A 1 83 ? 3.499 0.170 -7.344 1.00 83.06 83 PRO A N 1
ATOM 649 C CA . PRO A 1 83 ? 4.431 -0.558 -6.478 1.00 83.06 83 PRO A CA 1
ATOM 650 C C . PRO A 1 83 ? 5.897 -0.331 -6.852 1.00 83.06 83 PRO A C 1
ATOM 652 O O . PRO A 1 83 ? 6.229 -0.118 -8.022 1.00 83.06 83 PRO A O 1
ATOM 655 N N . LEU A 1 84 ? 6.806 -0.415 -5.876 1.00 80.88 84 LEU A N 1
ATOM 656 C CA . LEU A 1 84 ? 8.226 -0.118 -6.118 1.00 80.88 84 LEU A CA 1
ATOM 657 C C . LEU A 1 84 ? 8.831 -1.070 -7.154 1.00 80.88 84 LEU A C 1
ATOM 659 O O . LEU A 1 84 ? 9.531 -0.633 -8.065 1.00 80.88 84 LEU A O 1
ATOM 663 N N . SER A 1 85 ? 8.478 -2.352 -7.062 1.00 75.56 85 SER A N 1
ATOM 664 C CA . SER A 1 85 ? 8.901 -3.411 -7.986 1.00 75.56 85 SER A CA 1
ATOM 665 C C . SER A 1 85 ? 8.534 -3.118 -9.445 1.00 75.56 85 SER A C 1
ATOM 667 O O . SER A 1 85 ? 9.285 -3.467 -10.354 1.00 75.56 85 SER A O 1
ATOM 669 N N . LEU A 1 86 ? 7.422 -2.415 -9.680 1.00 76.56 86 LEU A N 1
ATOM 670 C CA . LEU A 1 86 ? 6.959 -2.029 -11.014 1.00 76.56 86 LEU A CA 1
ATOM 671 C C . LEU A 1 86 ? 7.424 -0.632 -11.433 1.00 76.56 86 LEU A C 1
ATOM 673 O O . LEU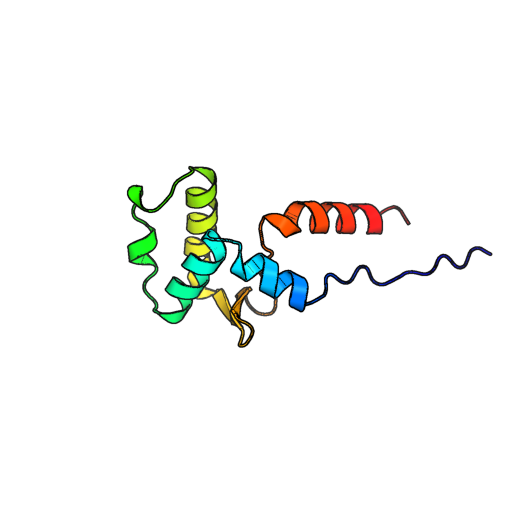 A 1 86 ? 7.248 -0.258 -12.593 1.00 76.56 86 LEU A O 1
ATOM 677 N N . THR A 1 87 ? 8.041 0.143 -10.538 1.00 72.25 87 THR A N 1
ATOM 678 C CA . THR A 1 87 ? 8.428 1.535 -10.812 1.00 72.25 87 THR A CA 1
ATOM 679 C C . THR A 1 87 ? 9.521 1.601 -11.876 1.00 72.25 87 THR A C 1
ATOM 681 O O . THR A 1 87 ? 9.350 2.293 -12.877 1.00 72.25 87 THR A O 1
ATOM 684 N N . THR A 1 88 ? 10.594 0.815 -11.737 1.00 66.44 88 THR A N 1
ATOM 685 C CA . THR A 1 88 ? 11.686 0.766 -12.729 1.00 66.44 88 THR A CA 1
ATOM 686 C C . THR A 1 88 ? 11.178 0.306 -14.091 1.00 66.44 88 THR A C 1
ATOM 688 O O . THR A 1 88 ? 11.481 0.931 -15.104 1.00 66.44 88 THR A O 1
ATOM 691 N N . ARG A 1 89 ? 10.328 -0.730 -14.115 1.00 64.94 89 ARG A N 1
ATOM 692 C CA . ARG A 1 89 ? 9.707 -1.222 -15.349 1.00 64.94 89 ARG A CA 1
ATOM 693 C C . ARG A 1 89 ? 8.860 -0.124 -15.992 1.00 64.94 89 ARG A C 1
ATOM 695 O O . ARG A 1 89 ? 9.079 0.198 -17.148 1.00 64.94 89 ARG A O 1
ATOM 702 N N . THR A 1 90 ? 7.973 0.520 -15.239 1.00 63.94 90 THR A N 1
ATOM 703 C CA . THR A 1 90 ? 7.106 1.603 -15.738 1.00 63.94 90 THR A CA 1
ATOM 704 C C . THR A 1 90 ? 7.910 2.782 -16.294 1.00 63.94 90 THR A C 1
ATOM 706 O O . THR A 1 90 ? 7.581 3.290 -17.363 1.00 63.94 90 THR A O 1
ATOM 709 N N . VAL A 1 91 ? 8.993 3.190 -15.623 1.00 64.19 91 VAL A N 1
ATOM 710 C CA . VAL A 1 91 ? 9.870 4.277 -16.091 1.00 64.19 91 VAL A CA 1
ATOM 711 C C . VAL A 1 91 ? 10.602 3.892 -17.378 1.00 64.19 91 VAL A C 1
ATOM 713 O O . VAL A 1 91 ? 10.660 4.703 -18.303 1.00 64.19 91 VAL A O 1
ATOM 716 N N . SER A 1 92 ? 11.112 2.660 -17.478 1.00 60.75 92 SER A N 1
ATOM 717 C CA . SER A 1 92 ? 11.741 2.153 -18.705 1.00 60.75 92 SER A CA 1
ATOM 718 C C . SER A 1 92 ? 10.750 2.062 -19.868 1.00 60.75 92 SER A C 1
ATOM 720 O O . SER A 1 92 ? 11.085 2.435 -20.990 1.00 60.75 92 SER A O 1
ATOM 722 N N . LEU A 1 93 ? 9.518 1.622 -19.604 1.00 61.91 93 LEU A N 1
ATOM 723 C CA . LEU A 1 93 ? 8.444 1.571 -20.598 1.00 61.91 93 LEU A CA 1
ATOM 724 C C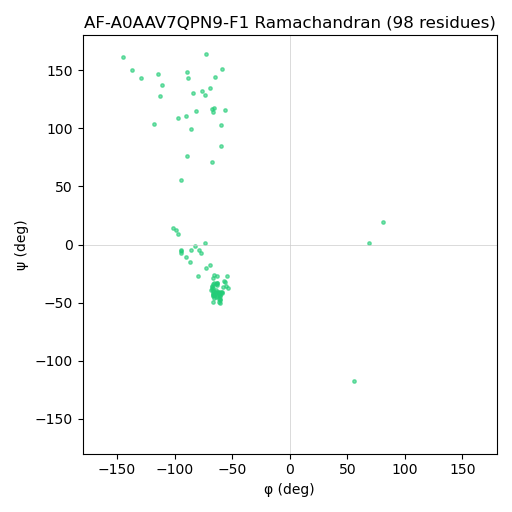 . LEU A 1 93 ? 8.046 2.983 -21.071 1.00 61.91 93 LEU A C 1
ATOM 726 O O . LEU A 1 93 ? 7.866 3.198 -22.268 1.00 61.91 93 LEU A O 1
ATOM 730 N N . ALA A 1 94 ? 7.973 3.957 -20.159 1.00 59.94 94 ALA A N 1
ATOM 731 C CA . ALA A 1 94 ? 7.682 5.352 -20.492 1.00 59.94 94 ALA A CA 1
ATOM 732 C C . ALA A 1 94 ? 8.804 6.014 -21.313 1.00 59.94 94 ALA A C 1
ATOM 734 O O . ALA A 1 94 ? 8.516 6.778 -22.231 1.00 59.94 94 ALA A O 1
ATOM 735 N N . HIS A 1 95 ? 10.071 5.696 -21.026 1.00 59.12 95 HIS A N 1
ATOM 736 C CA . HIS A 1 95 ? 11.207 6.171 -21.825 1.00 59.12 95 HIS A CA 1
ATOM 737 C C . HIS A 1 95 ? 11.214 5.579 -23.242 1.00 59.12 95 HIS A C 1
ATOM 739 O O . HIS A 1 95 ? 11.458 6.308 -24.201 1.00 59.12 95 HIS A O 1
ATOM 745 N N . GLY A 1 96 ? 10.908 4.285 -23.394 1.00 53.88 96 GLY A N 1
ATOM 746 C CA . GLY A 1 96 ? 10.854 3.625 -24.705 1.00 53.88 96 GLY A CA 1
ATOM 747 C C . GLY A 1 96 ? 9.725 4.132 -25.609 1.00 53.88 96 GLY A C 1
ATOM 748 O O . GLY A 1 96 ? 9.884 4.163 -26.824 1.00 53.88 96 GLY A O 1
ATOM 749 N N . ALA A 1 97 ? 8.613 4.598 -25.030 1.00 50.94 97 ALA A N 1
ATOM 750 C CA . ALA A 1 97 ? 7.497 5.175 -25.784 1.00 50.94 97 ALA A CA 1
ATOM 751 C C . ALA A 1 97 ? 7.821 6.537 -26.435 1.00 50.94 97 ALA A C 1
ATOM 753 O O . ALA A 1 97 ? 7.107 6.958 -27.339 1.00 50.94 97 ALA A O 1
ATOM 754 N N . HIS A 1 98 ? 8.884 7.220 -25.995 1.00 48.75 98 HIS A N 1
ATOM 755 C CA . HIS A 1 98 ? 9.293 8.533 -26.504 1.00 48.75 98 HIS A CA 1
ATOM 756 C C . HIS A 1 98 ? 10.359 8.484 -27.615 1.00 48.75 98 HIS A C 1
ATOM 758 O O . HIS A 1 98 ? 10.690 9.534 -28.161 1.00 48.75 98 HIS A O 1
ATOM 764 N N . GLN A 1 99 ? 10.907 7.308 -27.945 1.00 44.75 99 GLN A N 1
ATOM 765 C CA . GLN A 1 99 ? 11.908 7.144 -29.015 1.00 44.75 99 GLN A CA 1
ATOM 766 C C . GLN A 1 99 ? 11.336 6.584 -30.333 1.00 44.75 99 GLN A C 1
ATOM 768 O O . GLN A 1 99 ? 12.114 6.159 -31.186 1.00 44.75 99 GLN A O 1
ATOM 773 N N . ALA A 1 100 ? 10.009 6.579 -30.502 1.00 42.66 100 ALA A N 1
ATOM 774 C CA . ALA A 1 100 ? 9.340 6.179 -31.744 1.00 42.66 100 ALA A CA 1
ATOM 775 C C . ALA A 1 100 ? 8.979 7.389 -32.618 1.00 42.66 100 ALA A C 1
ATOM 777 O O . ALA A 1 100 ? 8.516 8.405 -32.049 1.00 42.66 100 ALA A O 1
#

pLDDT: mean 77.43, std 16.25, range [34.28, 93.38]

Mean predicted aligned error: 8.92 Å

Organism: Pleurodeles waltl (NCBI:txid8319)

Foldseek 3Di:
DDPPDPPPPDPDVVNQLVLCVVQPLNLVLLVCLVVVPLVVLQDPVPDPDPVSNVVNVVCVVQSVQWDADPSGFIDRPPDTDGHPVCPVVVVVVVVVVVVD

Solvent-accessible surface area (backbone atoms only — not comparable to full-atom values): 6217 Å² total; per-residue (Å²): 138,83,85,76,79,80,67,79,90,68,80,52,66,67,58,53,37,55,42,29,73,69,26,66,62,53,47,51,51,44,52,21,63,75,67,69,51,53,73,76,70,70,45,80,85,79,51,97,46,73,65,58,46,52,53,47,51,57,49,57,78,48,46,90,50,50,47,70,48,95,79,68,40,48,23,48,75,96,39,78,62,76,31,72,89,50,42,63,56,50,52,52,54,57,55,59,68,70,77,113